Protein AF-A0A7C7E007-F1 (afdb_monomer_lite)

Secondary structure (DSSP, 8-state):
---GGG---S-----GGGEEEETTEEEEEEETTEEEEEE-TTS-----SS----TT---

Radius of gyration: 13.23 Å; chains: 1; bounding box: 28×25×34 Å

Structure (mmCIF, N/CA/C/O backbone):
data_AF-A0A7C7E007-F1
#
_entry.id   AF-A0A7C7E007-F1
#
loop_
_atom_site.group_PDB
_atom_site.id
_atom_site.type_symbol
_atom_site.label_atom_id
_atom_site.label_alt_id
_atom_site.label_comp_id
_atom_site.label_asym_id
_atom_site.label_entity_id
_atom_site.label_seq_id
_atom_site.pdbx_PDB_ins_code
_atom_site.Cartn_x
_atom_site.Cartn_y
_atom_site.Cartn_z
_atom_site.occupancy
_atom_site.B_iso_or_equiv
_atom_site.auth_seq_id
_atom_site.auth_comp_id
_atom_site.auth_asym_id
_atom_site.auth_atom_id
_atom_site.pdbx_PDB_model_num
ATOM 1 N N . MET A 1 1 ? 15.598 -17.602 6.100 1.00 49.28 1 MET A N 1
ATOM 2 C CA . MET A 1 1 ? 15.754 -17.127 7.490 1.00 49.28 1 MET A CA 1
ATOM 3 C C . MET A 1 1 ? 14.396 -16.653 7.961 1.00 49.28 1 MET A C 1
ATOM 5 O O . MET A 1 1 ? 13.874 -15.727 7.355 1.00 49.28 1 MET A O 1
ATOM 9 N N . THR A 1 2 ? 13.808 -17.312 8.957 1.00 54.62 2 THR A N 1
ATOM 10 C CA . THR A 1 2 ? 12.474 -16.964 9.466 1.00 54.62 2 THR A CA 1
ATOM 11 C C . THR A 1 2 ? 12.626 -16.068 10.691 1.00 54.62 2 THR A C 1
ATOM 13 O O . THR A 1 2 ? 13.395 -16.375 11.600 1.00 54.62 2 THR A O 1
ATOM 16 N N . PHE A 1 3 ? 11.936 -14.929 10.701 1.00 64.81 3 PHE A N 1
ATOM 17 C CA . PHE A 1 3 ? 11.913 -13.998 11.830 1.00 64.81 3 PHE A CA 1
ATOM 18 C C . PHE A 1 3 ? 10.882 -14.453 12.873 1.00 64.81 3 PHE A C 1
ATOM 20 O O . PHE A 1 3 ? 9.927 -13.739 13.166 1.00 64.81 3 PHE A O 1
ATOM 27 N N . ASP A 1 4 ? 11.047 -15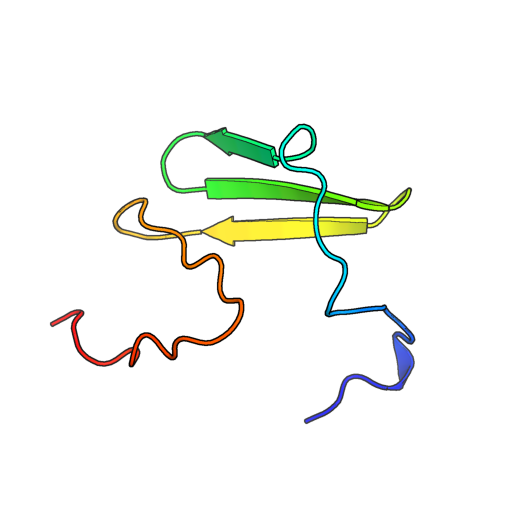.664 13.411 1.00 62.62 4 ASP A N 1
ATOM 28 C CA . ASP A 1 4 ? 10.045 -16.295 14.285 1.00 62.62 4 ASP A CA 1
ATOM 29 C C . ASP A 1 4 ? 9.766 -15.489 15.566 1.00 62.62 4 ASP A C 1
ATOM 31 O O . ASP A 1 4 ? 8.640 -15.475 16.056 1.00 62.62 4 ASP A O 1
ATOM 35 N N . TYR A 1 5 ? 10.747 -14.725 16.062 1.00 71.19 5 TYR A N 1
ATOM 36 C CA . TYR A 1 5 ? 10.605 -13.868 17.248 1.00 71.19 5 TYR A CA 1
ATOM 37 C C . TYR A 1 5 ? 9.608 -12.715 17.072 1.00 71.19 5 TYR A C 1
ATOM 39 O O . TYR A 1 5 ? 9.195 -12.102 18.056 1.00 71.19 5 TYR A O 1
ATOM 47 N N . LEU A 1 6 ? 9.241 -12.387 15.832 1.00 72.19 6 LEU A N 1
ATOM 48 C CA . LEU A 1 6 ? 8.314 -11.303 15.552 1.00 72.19 6 LEU A CA 1
ATOM 49 C C . LEU A 1 6 ? 6.851 -11.730 15.734 1.00 72.19 6 LEU A C 1
ATOM 51 O O . LEU A 1 6 ? 6.021 -10.862 15.983 1.00 72.19 6 LEU A O 1
ATOM 55 N N . HIS A 1 7 ? 6.518 -13.026 15.623 1.00 69.31 7 HIS A N 1
ATOM 56 C CA . HIS A 1 7 ? 5.128 -13.524 15.617 1.00 69.31 7 HIS A CA 1
ATOM 57 C C . HIS A 1 7 ? 4.170 -12.644 14.790 1.00 69.31 7 HIS A C 1
ATOM 59 O O . HIS A 1 7 ? 2.996 -12.467 15.120 1.00 69.31 7 HIS A O 1
ATOM 65 N N . LEU A 1 8 ? 4.691 -12.051 13.717 1.00 67.44 8 LEU A N 1
ATOM 66 C CA . LEU A 1 8 ? 3.951 -11.145 12.866 1.00 67.44 8 LEU A CA 1
ATOM 67 C C . LEU A 1 8 ? 3.259 -11.978 11.783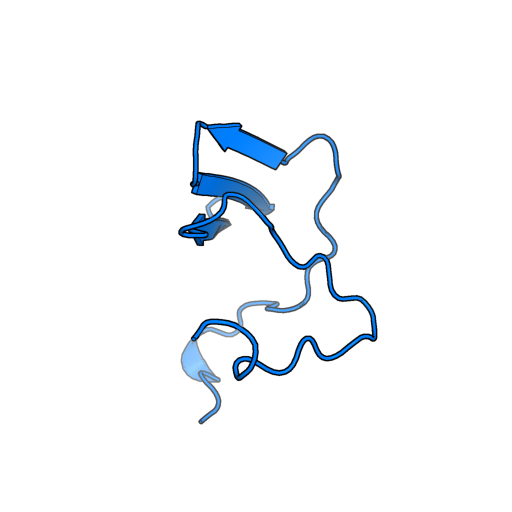 1.00 67.44 8 LEU A C 1
ATOM 69 O O . LEU A 1 8 ? 3.928 -12.762 11.105 1.00 67.44 8 LEU A O 1
ATOM 73 N N . PRO A 1 9 ? 1.939 -11.836 11.588 1.00 64.69 9 PRO A N 1
ATOM 74 C CA . PRO A 1 9 ? 1.291 -12.418 10.427 1.00 64.69 9 PRO A CA 1
ATOM 75 C C . PRO A 1 9 ? 1.830 -11.677 9.198 1.00 64.69 9 PRO A C 1
ATOM 77 O O . PRO A 1 9 ? 1.502 -10.513 8.987 1.00 64.69 9 PRO A O 1
ATOM 80 N N . PHE A 1 10 ? 2.718 -12.320 8.433 1.00 64.00 10 PHE A N 1
ATOM 81 C CA . PHE A 1 10 ? 3.351 -11.741 7.236 1.00 64.00 10 PHE A CA 1
ATOM 82 C C . PHE A 1 10 ? 2.558 -11.967 5.943 1.00 64.00 10 PHE A C 1
ATOM 84 O O . PHE A 1 10 ? 2.914 -11.393 4.912 1.00 64.00 10 PHE A O 1
ATOM 91 N N . ASP A 1 11 ? 1.464 -12.729 6.024 1.00 66.00 11 ASP A N 1
ATOM 92 C CA . ASP A 1 11 ? 0.481 -12.902 4.951 1.00 66.00 11 ASP A CA 1
ATOM 93 C C . ASP A 1 11 ? -0.916 -12.316 5.279 1.00 66.00 11 ASP A C 1
ATOM 95 O O . ASP A 1 11 ? -1.932 -13.001 5.159 1.00 66.00 11 ASP A O 1
ATOM 99 N N . PRO A 1 12 ? -1.025 -11.070 5.780 1.00 64.62 12 PRO A N 1
ATOM 100 C CA . PRO A 1 12 ? -2.318 -10.431 5.927 1.00 64.62 12 PRO A CA 1
ATOM 101 C C . PRO A 1 12 ? -2.778 -9.946 4.552 1.00 64.62 12 PRO A C 1
ATOM 103 O O . PRO A 1 12 ? -2.116 -9.129 3.908 1.00 64.62 12 PRO A O 1
ATOM 106 N N . ILE A 1 13 ? -3.939 -10.436 4.120 1.00 69.75 13 ILE A N 1
ATOM 107 C CA . ILE A 1 13 ? -4.641 -9.893 2.958 1.00 69.75 13 ILE A CA 1
ATOM 108 C C . ILE A 1 13 ? -5.048 -8.465 3.313 1.00 69.75 13 ILE A C 1
ATOM 110 O O . ILE A 1 13 ? -5.903 -8.252 4.172 1.00 69.75 13 ILE A O 1
ATOM 114 N N . ALA A 1 14 ? -4.390 -7.492 2.691 1.00 69.25 14 ALA A N 1
ATOM 115 C CA . ALA A 1 14 ? -4.696 -6.092 2.915 1.00 69.25 14 ALA A CA 1
ATOM 116 C C . ALA A 1 14 ? -6.072 -5.747 2.340 1.00 69.25 14 ALA A C 1
ATOM 118 O O . ALA A 1 14 ? -6.395 -6.131 1.214 1.00 69.25 14 ALA A O 1
ATOM 119 N N . ASP A 1 15 ? -6.856 -4.983 3.097 1.00 79.69 15 ASP A N 1
ATOM 120 C CA . ASP A 1 15 ? -8.043 -4.326 2.560 1.00 79.69 15 ASP A CA 1
ATOM 121 C C . ASP A 1 15 ? -7.596 -3.370 1.434 1.00 79.69 15 ASP A C 1
ATOM 123 O O . ASP A 1 15 ? -6.735 -2.518 1.682 1.00 79.69 15 ASP A O 1
ATOM 127 N N . PRO A 1 16 ? -8.139 -3.471 0.206 1.00 82.19 16 PRO A N 1
ATOM 128 C CA . PRO A 1 16 ? -7.805 -2.549 -0.878 1.00 82.19 16 PRO A CA 1
ATOM 129 C C . PRO A 1 16 ? -8.012 -1.070 -0.516 1.00 82.19 16 PRO A C 1
ATOM 131 O O . PRO A 1 16 ? -7.309 -0.210 -1.042 1.00 82.19 16 PRO A O 1
ATOM 134 N N . ALA A 1 17 ? -8.934 -0.760 0.403 1.00 86.56 17 ALA A N 1
ATOM 135 C CA . ALA A 1 17 ? -9.156 0.596 0.904 1.00 86.56 17 ALA A CA 1
ATOM 136 C C . ALA A 1 17 ? -8.052 1.086 1.864 1.00 86.56 17 ALA A C 1
ATOM 138 O O . ALA A 1 17 ? -7.954 2.283 2.132 1.00 86.56 17 ALA A O 1
ATOM 139 N N . ALA A 1 18 ? -7.209 0.186 2.376 1.00 89.94 18 ALA A N 1
ATOM 140 C CA . ALA A 1 18 ? -6.116 0.477 3.303 1.00 89.94 18 ALA A CA 1
ATOM 141 C C . ALA A 1 18 ? -4.761 0.713 2.602 1.00 89.94 18 ALA A C 1
ATOM 143 O O . ALA A 1 18 ? -3.711 0.691 3.254 1.00 89.94 18 ALA A O 1
ATOM 144 N N . VAL A 1 19 ? -4.777 0.932 1.284 1.00 90.56 19 VAL A N 1
ATOM 145 C CA . VAL A 1 19 ? -3.593 1.150 0.446 1.00 90.56 19 VAL A CA 1
ATOM 146 C C . VAL A 1 19 ? -3.490 2.621 0.042 1.00 90.56 19 VAL A C 1
ATOM 148 O O . VAL A 1 19 ? -4.418 3.189 -0.526 1.00 90.56 19 VAL A O 1
ATOM 151 N N . VAL A 1 20 ? -2.330 3.233 0.285 1.00 92.56 20 VAL A N 1
ATOM 152 C CA . VAL A 1 20 ? -2.011 4.600 -0.151 1.00 92.56 20 VAL A CA 1
ATOM 153 C C . VAL A 1 20 ? -0.747 4.579 -1.002 1.00 92.56 20 VAL A C 1
ATOM 155 O O . VAL A 1 20 ? 0.314 4.171 -0.531 1.00 92.56 20 VAL A O 1
ATOM 158 N N . THR A 1 21 ? -0.842 5.061 -2.240 1.00 92.56 21 THR A N 1
ATOM 159 C CA . THR A 1 21 ? 0.294 5.144 -3.171 1.00 92.56 21 THR A CA 1
ATOM 160 C C . THR A 1 21 ? 0.700 6.598 -3.391 1.00 92.56 21 THR A C 1
ATOM 162 O O . THR A 1 21 ? -0.143 7.445 -3.684 1.00 92.56 21 THR A O 1
ATOM 165 N N . ALA A 1 22 ? 1.996 6.886 -3.276 1.00 93.25 22 ALA A N 1
ATOM 166 C CA . ALA A 1 22 ? 2.586 8.193 -3.542 1.00 93.25 22 ALA A CA 1
ATOM 167 C C . ALA A 1 22 ? 3.881 8.023 -4.352 1.00 93.25 22 ALA A C 1
ATOM 169 O O . ALA A 1 22 ? 4.908 7.578 -3.837 1.00 93.25 22 ALA A O 1
ATOM 170 N N . GLY A 1 23 ? 3.824 8.373 -5.640 1.00 92.81 23 GLY A N 1
ATOM 171 C CA . GLY A 1 23 ? 4.923 8.146 -6.578 1.00 92.81 23 GLY A CA 1
ATOM 172 C C . GLY A 1 23 ? 5.299 6.666 -6.649 1.00 92.81 23 GLY A C 1
ATOM 173 O O . GLY A 1 23 ? 4.457 5.814 -6.913 1.00 92.81 23 GLY A O 1
ATOM 174 N N . ASN A 1 24 ? 6.564 6.379 -6.357 1.00 95.25 24 ASN A N 1
ATOM 175 C CA . ASN A 1 24 ? 7.150 5.042 -6.409 1.00 95.25 24 ASN A CA 1
ATOM 176 C C . ASN A 1 24 ? 7.028 4.262 -5.091 1.00 95.25 24 ASN A C 1
ATOM 178 O O . ASN A 1 24 ? 7.662 3.220 -4.934 1.00 95.25 24 ASN A O 1
ATOM 182 N N . VAL A 1 25 ? 6.246 4.764 -4.129 1.00 94.00 25 VAL A N 1
ATOM 183 C CA . VAL A 1 25 ? 6.074 4.159 -2.804 1.00 94.00 25 VAL A CA 1
ATOM 184 C C . VAL A 1 25 ? 4.607 3.836 -2.546 1.00 94.00 25 VAL A C 1
ATOM 186 O O . VAL A 1 25 ? 3.718 4.628 -2.862 1.00 94.00 25 VAL A O 1
ATOM 189 N N . ARG A 1 26 ? 4.361 2.686 -1.920 1.00 93.12 26 ARG A N 1
ATOM 190 C CA . ARG A 1 26 ? 3.049 2.231 -1.466 1.00 93.12 26 ARG A CA 1
ATOM 191 C C . ARG A 1 26 ? 3.090 1.912 0.024 1.00 93.12 26 ARG A C 1
ATOM 193 O O . ARG A 1 26 ? 3.969 1.188 0.487 1.00 93.12 26 ARG A O 1
ATOM 200 N N . PHE A 1 27 ? 2.124 2.448 0.759 1.00 92.38 27 PHE A N 1
ATOM 201 C CA . PHE A 1 27 ? 1.880 2.167 2.168 1.00 92.38 27 PHE A CA 1
ATOM 202 C C . PHE A 1 27 ? 0.607 1.344 2.299 1.00 92.38 27 PHE A C 1
ATOM 204 O O . PHE A 1 27 ? -0.399 1.645 1.659 1.00 92.38 27 PHE A O 1
ATOM 211 N N . ILE A 1 28 ? 0.646 0.321 3.143 1.00 91.06 28 ILE A N 1
ATOM 212 C CA . ILE A 1 28 ? -0.473 -0.589 3.359 1.00 91.06 28 ILE A CA 1
ATOM 213 C C . ILE A 1 28 ? -0.654 -0.768 4.861 1.00 91.06 28 ILE A C 1
ATOM 215 O O . ILE A 1 28 ? 0.262 -1.236 5.540 1.00 91.06 28 ILE A O 1
ATOM 219 N N . VAL A 1 29 ? -1.822 -0.407 5.390 1.00 89.56 29 VAL A N 1
ATOM 220 C CA . VAL A 1 29 ? -2.155 -0.672 6.795 1.00 89.56 29 VAL A CA 1
ATOM 221 C C . VAL A 1 29 ? -2.632 -2.114 6.913 1.00 89.56 29 VAL A C 1
ATOM 223 O O . VAL A 1 29 ? -3.634 -2.489 6.316 1.00 89.56 29 VAL A O 1
ATOM 226 N N . LEU A 1 30 ? -1.904 -2.926 7.679 1.00 84.75 30 LEU A N 1
ATOM 227 C CA . LEU A 1 30 ? -2.231 -4.340 7.871 1.00 84.75 30 LEU A CA 1
ATOM 228 C C . LEU A 1 30 ? -3.061 -4.534 9.140 1.00 84.75 30 LEU A C 1
ATOM 230 O O . LEU A 1 30 ? -4.084 -5.210 9.123 1.00 84.75 30 LEU A O 1
ATOM 234 N N . THR A 1 31 ? -2.634 -3.912 10.241 1.00 80.44 31 THR A N 1
ATOM 235 C CA . THR A 1 31 ? -3.345 -3.886 11.526 1.00 80.44 31 THR A CA 1
ATOM 236 C C . THR A 1 31 ? -2.973 -2.621 12.308 1.00 80.44 31 THR A C 1
ATOM 238 O O . THR A 1 31 ? -2.138 -1.815 11.883 1.00 80.44 31 THR A O 1
ATOM 241 N N . VAL A 1 32 ? -3.568 -2.431 13.491 1.00 83.44 32 VAL A N 1
ATOM 242 C CA . VAL A 1 32 ? -3.145 -1.385 14.433 1.00 83.44 32 VAL A CA 1
ATOM 243 C C . VAL A 1 32 ? -1.649 -1.540 14.728 1.00 83.44 32 VAL A C 1
ATOM 245 O O . VAL A 1 32 ? -1.222 -2.559 15.261 1.00 83.44 32 VAL A O 1
ATOM 248 N N . ARG A 1 33 ? -0.871 -0.491 14.422 1.00 83.44 33 ARG A N 1
ATOM 249 C CA . ARG A 1 33 ? 0.600 -0.412 14.576 1.00 83.44 33 ARG A CA 1
ATOM 250 C C . ARG A 1 33 ? 1.419 -1.280 13.613 1.00 83.44 33 ARG A C 1
ATOM 252 O O . ARG A 1 33 ? 2.630 -1.366 13.797 1.00 83.44 33 ARG A O 1
ATOM 259 N N . LEU A 1 34 ? 0.811 -1.857 12.578 1.00 84.56 34 LEU A N 1
ATOM 260 C CA . LEU A 1 34 ? 1.535 -2.581 11.537 1.00 84.56 34 LEU A CA 1
ATOM 261 C C . LEU A 1 34 ? 1.226 -2.016 10.154 1.00 84.56 34 LEU A C 1
ATOM 263 O O . LEU A 1 34 ? 0.089 -2.060 9.683 1.00 84.56 34 LEU A O 1
ATOM 267 N N . LEU A 1 35 ? 2.276 -1.543 9.488 1.00 87.44 35 LEU A N 1
ATOM 268 C CA . LEU A 1 35 ? 2.232 -1.081 8.108 1.00 87.44 35 LEU A CA 1
ATOM 269 C C . LEU A 1 35 ? 3.261 -1.834 7.264 1.00 87.44 35 LEU A C 1
ATOM 271 O O . LEU A 1 35 ? 4.372 -2.101 7.724 1.00 87.44 35 LEU A O 1
ATOM 275 N N . ARG A 1 36 ? 2.900 -2.147 6.020 1.00 86.69 36 ARG A N 1
ATOM 276 C CA . ARG A 1 36 ? 3.837 -2.569 4.977 1.00 86.69 36 ARG A CA 1
ATOM 277 C C . ARG A 1 36 ? 4.174 -1.355 4.114 1.00 86.69 36 ARG A C 1
ATOM 279 O O . ARG A 1 36 ? 3.289 -0.591 3.734 1.00 86.69 36 ARG A O 1
ATOM 286 N N . LEU A 1 37 ? 5.460 -1.194 3.823 1.00 90.56 37 LEU A N 1
ATOM 287 C CA . LEU A 1 37 ? 5.980 -0.208 2.886 1.00 90.56 37 LEU A CA 1
ATOM 288 C C . LEU A 1 37 ? 6.609 -0.950 1.716 1.00 90.56 37 LEU A C 1
ATOM 290 O O . LEU A 1 37 ? 7.426 -1.847 1.912 1.00 90.56 37 LEU A O 1
ATOM 294 N N . GLU A 1 38 ? 6.242 -0.548 0.512 1.00 90.50 38 GLU A N 1
ATOM 295 C CA . GLU A 1 38 ? 6.827 -1.049 -0.721 1.00 90.50 38 GLU A CA 1
ATOM 296 C C . GLU A 1 38 ? 7.360 0.122 -1.531 1.00 90.50 38 GLU A C 1
ATOM 298 O O . GLU A 1 38 ? 6.720 1.167 -1.622 1.00 90.50 38 GLU A O 1
ATOM 303 N N . HIS A 1 39 ? 8.526 -0.059 -2.137 1.00 91.81 39 HIS A N 1
ATOM 304 C CA . HIS A 1 39 ? 9.091 0.887 -3.087 1.00 91.81 39 HIS A CA 1
ATOM 305 C C . HIS A 1 39 ? 9.396 0.153 -4.389 1.00 91.81 39 HIS A C 1
ATOM 307 O O . HIS A 1 39 ? 9.975 -0.933 -4.364 1.00 91.81 39 HIS A O 1
ATOM 313 N N . SER A 1 40 ? 9.041 0.762 -5.515 1.00 91.19 40 SER A N 1
ATOM 314 C CA . SER A 1 40 ? 9.332 0.246 -6.846 1.00 91.19 40 SER A CA 1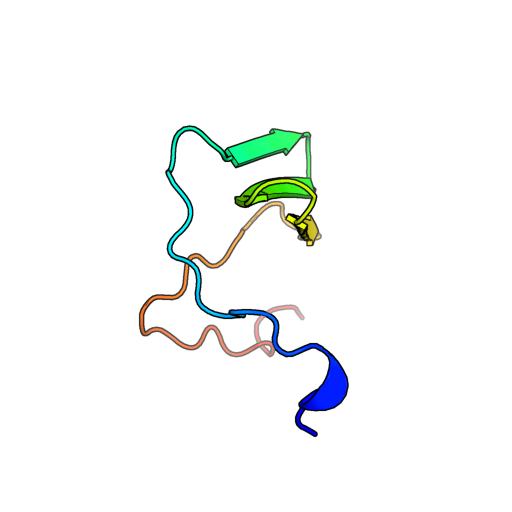
ATOM 315 C C . SER A 1 40 ? 9.994 1.326 -7.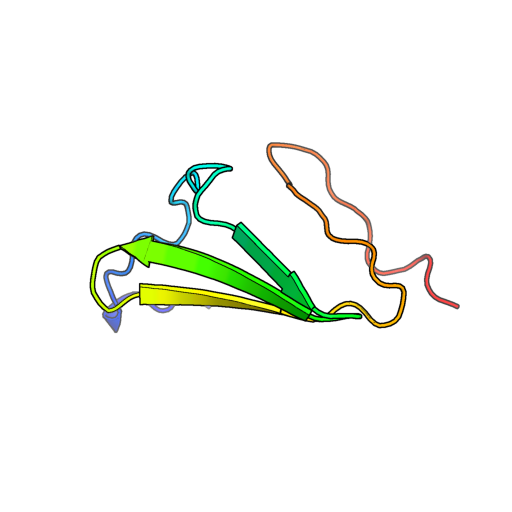696 1.00 91.19 40 SER A C 1
ATOM 317 O O . SER A 1 40 ? 9.380 2.369 -7.908 1.00 91.19 40 SER A O 1
ATOM 319 N N . PRO A 1 41 ? 11.200 1.096 -8.246 1.00 90.69 41 PRO A N 1
ATOM 320 C CA . PRO A 1 41 ? 11.855 2.062 -9.130 1.00 90.69 41 PRO A CA 1
ATOM 321 C C . PRO A 1 41 ? 11.002 2.459 -10.344 1.00 90.69 41 PRO A C 1
ATOM 323 O O . PRO A 1 41 ? 11.120 3.577 -10.838 1.00 90.69 41 PRO A O 1
ATOM 326 N N . THR A 1 42 ? 10.132 1.555 -10.803 1.00 91.31 42 THR A N 1
ATOM 327 C CA . THR A 1 42 ? 9.249 1.747 -11.962 1.00 91.31 42 THR A CA 1
ATOM 328 C C . THR A 1 42 ? 7.808 2.083 -11.575 1.00 91.31 42 THR A C 1
ATOM 330 O O . THR A 1 42 ? 6.971 2.273 -12.453 1.00 91.31 42 THR A O 1
ATOM 333 N N . GLY A 1 43 ? 7.488 2.118 -10.277 1.00 86.94 43 GLY A N 1
ATOM 334 C CA . GLY A 1 43 ? 6.117 2.275 -9.780 1.00 86.94 43 GLY A CA 1
ATOM 335 C C . GLY A 1 43 ? 5.229 1.036 -9.961 1.00 86.94 43 GLY A C 1
ATOM 336 O O . GLY A 1 43 ? 4.051 1.077 -9.615 1.00 86.94 43 GLY A O 1
ATOM 337 N N . ALA A 1 44 ? 5.768 -0.075 -10.476 1.00 87.88 44 ALA A N 1
ATOM 338 C CA . ALA A 1 44 ? 5.049 -1.341 -10.586 1.00 87.88 44 ALA A CA 1
ATOM 339 C C . ALA A 1 44 ? 5.154 -2.139 -9.277 1.00 87.88 44 ALA A C 1
ATOM 341 O O . ALA A 1 44 ? 6.260 -2.445 -8.824 1.00 87.88 44 ALA A O 1
ATOM 342 N N . PHE A 1 45 ? 4.012 -2.499 -8.691 1.00 85.38 45 PHE A N 1
ATOM 343 C CA . PHE A 1 45 ? 3.925 -3.297 -7.465 1.00 85.38 45 PHE A CA 1
ATOM 344 C C . PHE A 1 45 ? 3.361 -4.684 -7.778 1.00 85.38 45 PHE A C 1
ATOM 346 O O . PHE A 1 45 ? 2.453 -4.820 -8.596 1.00 85.38 45 PHE A O 1
ATOM 353 N N . ALA A 1 46 ? 3.908 -5.721 -7.144 1.00 72.12 46 ALA A N 1
ATOM 354 C CA . ALA A 1 46 ? 3.475 -7.095 -7.366 1.00 72.12 46 ALA A CA 1
ATOM 355 C C . ALA A 1 46 ? 2.523 -7.536 -6.249 1.00 72.12 46 ALA A C 1
ATOM 357 O O . ALA A 1 46 ? 2.962 -7.927 -5.168 1.00 72.12 46 ALA A O 1
ATOM 358 N N . ASP A 1 47 ? 1.224 -7.533 -6.531 1.00 70.19 47 ASP A N 1
ATOM 359 C CA . ASP A 1 47 ? 0.200 -8.077 -5.637 1.00 70.19 47 ASP A CA 1
ATOM 360 C C . ASP A 1 47 ? 0.138 -9.598 -5.797 1.00 70.19 47 ASP A C 1
ATOM 362 O O . ASP A 1 47 ? -0.721 -10.157 -6.476 1.00 70.19 47 ASP A O 1
ATOM 366 N N . ARG A 1 48 ? 1.130 -10.300 -5.242 1.00 57.19 48 ARG A N 1
ATOM 367 C CA . ARG A 1 48 ? 1.197 -11.758 -5.378 1.00 57.19 48 ARG A CA 1
ATOM 368 C C . ARG A 1 48 ? 0.273 -12.433 -4.372 1.00 57.19 48 ARG A C 1
ATOM 370 O O . ARG A 1 48 ? 0.695 -12.742 -3.265 1.00 57.19 48 ARG A O 1
ATOM 377 N N . PHE A 1 49 ? -0.908 -12.820 -4.844 1.00 44.19 49 PHE A N 1
ATOM 378 C CA . PHE A 1 49 ? -1.295 -14.224 -4.719 1.00 44.19 49 PHE A CA 1
ATOM 379 C C . PHE A 1 49 ? -0.847 -14.949 -5.996 1.00 44.19 49 PHE A C 1
ATOM 381 O O . PHE A 1 49 ? -1.415 -14.758 -7.064 1.00 44.19 49 PHE A O 1
A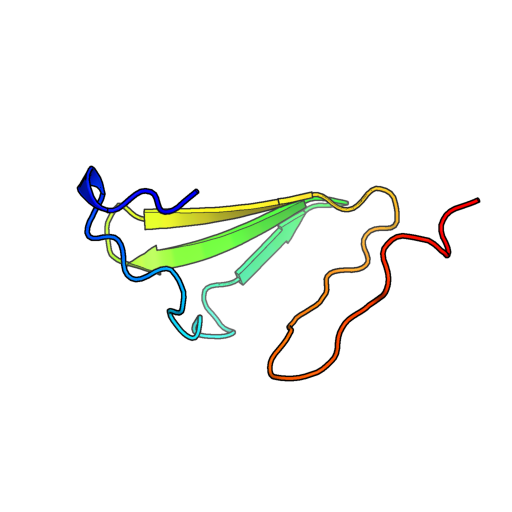TOM 388 N N . GLY A 1 50 ? 0.205 -15.767 -5.892 1.00 46.00 50 GLY A N 1
ATOM 389 C CA . GLY A 1 50 ? 0.435 -16.860 -6.844 1.00 46.00 50 GLY A CA 1
ATOM 390 C C . GLY A 1 50 ? 1.084 -16.568 -8.204 1.00 46.00 50 GLY A C 1
ATOM 391 O O . GLY A 1 50 ? 0.872 -17.359 -9.116 1.00 46.00 50 GLY A O 1
ATOM 392 N N . ALA A 1 51 ? 1.916 -15.537 -8.376 1.00 38.50 51 ALA A N 1
ATOM 393 C CA . ALA A 1 51 ? 2.802 -15.496 -9.548 1.00 38.50 51 ALA A CA 1
ATOM 394 C C . ALA A 1 51 ? 4.148 -14.848 -9.226 1.00 38.50 51 ALA A C 1
ATOM 396 O O . ALA A 1 51 ? 4.255 -13.654 -8.955 1.00 38.50 51 ALA A O 1
ATOM 397 N N . THR A 1 52 ? 5.194 -15.663 -9.238 1.00 38.34 52 THR A N 1
ATOM 398 C CA . THR A 1 52 ? 6.589 -15.246 -9.175 1.00 38.34 52 THR A CA 1
ATOM 399 C C . THR A 1 52 ? 6.928 -14.289 -10.325 1.00 38.34 52 THR A C 1
ATOM 401 O O . THR A 1 52 ? 7.213 -14.754 -11.421 1.00 38.34 52 THR A O 1
ATOM 404 N N . CYS A 1 53 ? 6.972 -12.967 -10.111 1.00 38.88 53 CYS A N 1
ATOM 405 C CA . CYS A 1 53 ? 7.836 -12.134 -10.955 1.00 38.88 53 CYS A CA 1
ATOM 406 C C . CYS A 1 53 ? 9.283 -12.480 -10.586 1.00 38.88 53 CYS A C 1
ATOM 408 O O . CYS A 1 53 ? 9.723 -12.205 -9.459 1.00 38.88 53 CYS A O 1
ATOM 410 N N . HIS A 1 54 ? 9.966 -13.153 -11.511 1.00 37.12 54 HIS A N 1
ATOM 411 C CA . HIS A 1 54 ? 11.416 -13.288 -11.522 1.00 37.12 54 HIS A CA 1
ATOM 412 C C . HIS A 1 54 ? 12.014 -11.884 -11.445 1.00 37.12 54 HIS A C 1
ATOM 414 O O . HIS A 1 54 ? 11.615 -10.987 -12.180 1.00 37.12 54 HIS A O 1
ATOM 420 N N . GLN A 1 55 ? 12.953 -11.683 -10.529 1.00 43.03 55 GLN A N 1
ATOM 421 C CA . GLN A 1 55 ? 13.606 -10.393 -10.300 1.00 43.03 55 GLN A CA 1
ATOM 422 C C . GLN A 1 55 ? 14.647 -10.049 -11.390 1.00 43.03 55 GLN A C 1
ATOM 424 O O . GLN A 1 55 ? 15.401 -9.095 -11.245 1.00 43.03 55 GLN A O 1
ATOM 429 N N . GLU A 1 56 ? 14.696 -10.820 -12.478 1.00 42.53 56 GLU A N 1
ATOM 430 C CA . GLU A 1 56 ? 15.781 -10.796 -13.465 1.00 42.53 56 GLU A CA 1
ATOM 431 C C . GLU A 1 56 ? 15.451 -9.992 -14.738 1.00 42.53 56 GLU A C 1
ATOM 433 O O . GLU A 1 56 ? 16.353 -9.728 -15.521 1.00 42.53 56 GLU A O 1
ATOM 438 N N . ASP A 1 57 ? 14.216 -9.502 -14.907 1.00 38.56 57 ASP A N 1
ATOM 439 C CA . ASP A 1 57 ? 13.808 -8.652 -16.048 1.00 38.56 57 ASP A CA 1
ATOM 440 C C . ASP A 1 57 ? 13.883 -7.139 -15.740 1.00 38.56 57 ASP A C 1
ATOM 442 O O . ASP A 1 57 ? 13.017 -6.352 -16.121 1.00 38.56 57 ASP A O 1
ATOM 446 N N . MET A 1 58 ? 14.911 -6.715 -15.003 1.00 43.53 58 MET A N 1
ATOM 447 C CA . MET A 1 58 ? 15.259 -5.298 -14.805 1.00 43.53 58 MET A CA 1
ATOM 448 C C . MET A 1 58 ? 16.747 -5.109 -15.124 1.00 43.53 58 MET A C 1
ATOM 450 O O . MET A 1 58 ? 17.548 -4.803 -14.239 1.00 43.53 58 MET A O 1
ATOM 454 N N . ALA A 1 5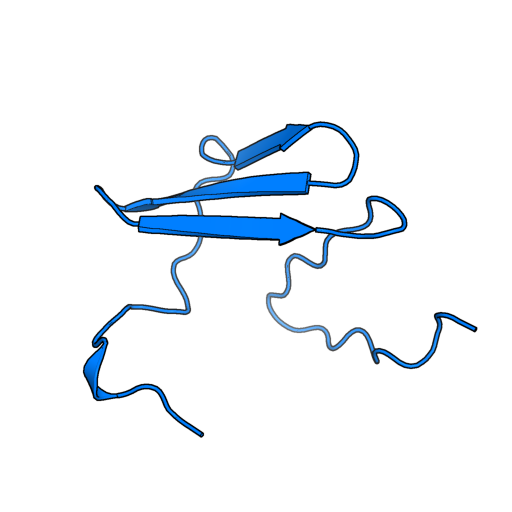9 ? 17.107 -5.372 -16.382 1.00 37.50 59 ALA A N 1
ATOM 455 C CA . ALA A 1 59 ? 18.371 -4.961 -16.990 1.00 37.50 59 ALA A CA 1
ATOM 456 C C . ALA A 1 59 ? 18.141 -3.732 -17.878 1.00 37.50 59 ALA A C 1
ATOM 458 O O . ALA A 1 59 ? 17.096 -3.699 -18.568 1.00 37.50 59 ALA A O 1
#

Foldseek 3Di:
DDPVVVVDPPPQPFDPVQWDDDPQKIWTDRDVVDIDIDGDPVSDDDPDPPDDPDPPPPD

pLDDT: mean 73.05, std 19.08, range [37.12, 95.25]

Sequence (59 aa):
MTFDYLHLPFDPIADPAAVVTAGNVRFIVLTVRLLRLEHSPTGAFADRFGATCHQEDMA